Protein AF-A0A3M2H3T4-F1 (afdb_monomer_lite)

Structure (mmCIF, N/CA/C/O backbone):
data_AF-A0A3M2H3T4-F1
#
_entry.id   AF-A0A3M2H3T4-F1
#
loop_
_atom_site.group_PDB
_atom_site.id
_atom_site.type_symbol
_atom_site.label_atom_id
_atom_site.label_alt_id
_atom_site.label_comp_id
_atom_site.label_asym_id
_atom_site.label_entity_id
_atom_site.label_seq_id
_atom_site.pdbx_PDB_ins_code
_atom_site.Cartn_x
_atom_site.Cartn_y
_atom_site.Cartn_z
_atom_site.occupancy
_atom_site.B_iso_or_equiv
_atom_site.auth_seq_id
_atom_site.auth_comp_id
_atom_site.auth_asym_id
_atom_site.auth_atom_id
_atom_site.pdbx_PDB_model_num
ATOM 1 N N . MET A 1 1 ? -11.173 -10.506 93.765 1.00 52.09 1 MET A N 1
ATOM 2 C CA . MET A 1 1 ? -12.494 -10.001 93.323 1.00 52.09 1 MET A CA 1
ATOM 3 C C . MET A 1 1 ? -13.316 -11.177 92.808 1.00 52.09 1 MET A C 1
ATOM 5 O O . MET A 1 1 ? -12.942 -11.766 91.803 1.00 52.09 1 MET A O 1
ATOM 9 N N . ALA A 1 2 ? -14.358 -11.595 93.534 1.00 59.44 2 ALA A N 1
ATOM 10 C CA . ALA A 1 2 ? -15.180 -12.752 93.172 1.00 59.44 2 ALA A CA 1
ATOM 11 C C . ALA A 1 2 ? -16.147 -12.378 92.039 1.00 59.44 2 ALA A C 1
ATOM 13 O O . ALA A 1 2 ? -17.034 -11.546 92.216 1.00 59.44 2 ALA A O 1
ATOM 14 N N . MET A 1 3 ? -15.945 -12.967 90.863 1.00 66.00 3 MET A N 1
ATOM 15 C CA . MET A 1 3 ? -16.767 -12.700 89.686 1.00 66.00 3 MET A CA 1
ATOM 16 C C . MET A 1 3 ? -18.183 -13.243 89.907 1.00 66.00 3 MET A C 1
ATOM 18 O O . MET A 1 3 ? -18.375 -14.415 90.242 1.00 66.00 3 MET A O 1
ATOM 22 N N . ASN A 1 4 ? -19.172 -12.363 89.767 1.00 79.25 4 ASN A N 1
ATOM 23 C CA . ASN A 1 4 ? -20.562 -12.618 90.121 1.00 79.25 4 ASN A CA 1
ATOM 24 C C . ASN A 1 4 ? -21.140 -13.735 89.228 1.00 79.25 4 ASN A C 1
ATOM 26 O O . ASN A 1 4 ? -20.965 -13.719 88.008 1.00 79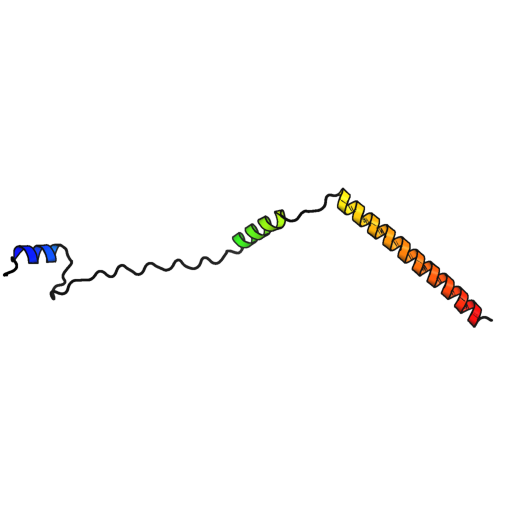.25 4 ASN A O 1
ATOM 30 N N . ARG A 1 5 ? -21.839 -14.719 89.815 1.00 71.81 5 ARG A N 1
ATOM 31 C CA . ARG A 1 5 ? -22.351 -15.917 89.104 1.00 71.81 5 ARG A CA 1
ATOM 32 C C . ARG A 1 5 ? -23.261 -15.563 87.917 1.00 71.81 5 ARG A C 1
ATOM 34 O O . ARG A 1 5 ? -23.364 -16.333 86.966 1.00 71.81 5 ARG A O 1
ATOM 41 N N . GLN A 1 6 ? -23.873 -14.381 87.960 1.00 65.19 6 GLN A N 1
ATOM 42 C CA . GLN A 1 6 ? -24.692 -13.806 86.891 1.00 65.19 6 GLN A CA 1
ATOM 43 C C . GLN A 1 6 ? -23.861 -13.434 85.646 1.00 65.19 6 GLN A C 1
ATOM 45 O O . GLN A 1 6 ? -24.268 -13.742 84.530 1.00 65.19 6 GLN A O 1
ATOM 50 N N . GLN A 1 7 ? -22.663 -12.860 85.819 1.00 66.31 7 GLN A N 1
ATOM 51 C CA . GLN A 1 7 ? -21.790 -12.467 84.702 1.00 66.31 7 GLN A CA 1
ATOM 52 C C . GLN A 1 7 ? -21.270 -13.684 83.934 1.00 66.31 7 GLN A C 1
ATOM 54 O O . GLN A 1 7 ? -21.276 -13.675 82.707 1.00 66.31 7 GLN A O 1
ATOM 59 N N . LYS A 1 8 ? -20.907 -14.769 84.637 1.00 63.62 8 LYS A N 1
ATOM 60 C CA . LYS A 1 8 ? -20.493 -16.028 83.991 1.00 63.62 8 LYS A CA 1
ATOM 61 C C . LYS A 1 8 ? -21.600 -16.624 83.120 1.00 63.62 8 LYS A C 1
ATOM 63 O O . LYS A 1 8 ? -21.324 -17.065 82.013 1.00 63.62 8 LYS A O 1
ATOM 68 N N . ARG A 1 9 ? -22.853 -16.593 83.587 1.00 67.19 9 ARG A N 1
ATOM 69 C CA . ARG A 1 9 ? -23.999 -17.082 82.804 1.00 67.19 9 ARG A CA 1
ATOM 70 C C . ARG A 1 9 ? -24.305 -16.195 81.601 1.00 67.19 9 ARG A C 1
ATOM 72 O O . ARG A 1 9 ? -24.704 -16.721 80.574 1.00 67.19 9 ARG A O 1
ATOM 79 N N . LEU A 1 10 ? -24.108 -14.881 81.705 1.00 67.62 10 LEU A N 1
ATOM 80 C CA . LEU A 1 10 ? -24.297 -13.961 80.579 1.00 67.62 10 LEU A CA 1
ATOM 81 C C . LEU A 1 10 ? -23.227 -14.147 79.500 1.00 67.62 10 LEU A C 1
ATOM 83 O O . LEU A 1 10 ? -23.578 -14.234 78.331 1.00 67.62 10 LEU A O 1
ATOM 87 N N . LEU A 1 11 ? -21.963 -14.307 79.895 1.00 64.44 11 LEU A N 1
ATOM 88 C CA . LEU A 1 11 ? -20.857 -14.625 78.983 1.00 64.44 11 LEU A CA 1
ATOM 89 C C . LEU A 1 11 ? -21.063 -15.987 78.293 1.00 64.44 11 LEU A C 1
ATOM 91 O O . LEU A 1 11 ? -20.791 -16.138 77.106 1.00 64.44 11 LEU A O 1
ATOM 95 N N . GLN A 1 12 ? -21.622 -16.964 79.015 1.00 68.12 12 GLN A N 1
ATOM 96 C CA . GLN A 1 12 ? -21.955 -18.282 78.468 1.00 68.12 12 GLN A CA 1
ATOM 97 C C . GLN A 1 12 ? -23.184 -18.231 77.544 1.00 68.12 12 GLN A C 1
ATOM 99 O O . GLN A 1 12 ? -23.194 -18.859 76.491 1.00 68.12 12 GLN A O 1
ATOM 104 N N . LYS A 1 13 ? -24.196 -17.419 77.882 1.00 65.06 13 LYS A N 1
ATOM 105 C CA . LYS A 1 13 ? -25.384 -17.174 77.045 1.00 65.06 13 LYS A CA 1
ATOM 106 C C . LYS A 1 13 ? -25.056 -16.356 75.788 1.00 65.06 13 LYS A C 1
ATOM 108 O O . LYS A 1 13 ? -25.766 -16.474 74.796 1.00 65.06 13 LYS A O 1
ATOM 113 N N . GLN A 1 14 ? -23.982 -15.564 75.818 1.00 62.47 14 GLN A N 1
ATOM 114 C CA . GLN A 1 14 ? -23.415 -14.873 74.652 1.00 62.47 14 GLN A CA 1
ATOM 115 C C . GLN A 1 14 ? -22.582 -15.802 73.747 1.00 62.47 14 GLN A C 1
ATOM 117 O O . GLN A 1 14 ? -22.191 -15.393 72.657 1.00 62.47 14 GLN A O 1
ATOM 122 N N . GLY A 1 15 ? -22.377 -17.070 74.135 1.00 58.72 15 GLY A N 1
ATOM 123 C CA . GLY A 1 15 ? -21.773 -18.093 73.274 1.00 58.72 15 GLY A CA 1
ATOM 124 C C . GLY A 1 15 ? -20.296 -17.852 72.951 1.00 58.72 15 GLY A C 1
ATOM 125 O O . GLY A 1 15 ? -19.821 -18.309 71.912 1.00 58.72 15 GLY A O 1
ATOM 126 N N . GLU A 1 16 ? -19.580 -17.109 73.801 1.00 61.41 16 GLU A N 1
ATOM 127 C CA . GLU A 1 16 ? -18.162 -16.762 73.603 1.00 61.41 16 GLU A CA 1
ATOM 128 C C . GLU A 1 16 ? -17.186 -17.642 74.404 1.00 61.41 16 GLU A C 1
ATOM 130 O O . GLU A 1 16 ? -15.974 -17.574 74.195 1.00 61.41 16 GLU A O 1
ATOM 135 N N . ILE A 1 17 ? -17.694 -18.501 75.288 1.00 58.84 17 ILE A N 1
ATOM 136 C CA . ILE A 1 17 ? -16.900 -19.401 76.134 1.00 58.84 17 ILE A CA 1
ATOM 137 C C . ILE A 1 17 ? -17.467 -20.817 76.066 1.00 58.84 17 ILE A C 1
ATOM 139 O O . ILE A 1 17 ? -18.640 -21.035 76.374 1.00 58.84 17 ILE A O 1
ATOM 143 N N . ASP A 1 18 ? -16.613 -21.753 75.654 1.00 65.19 18 ASP A N 1
ATOM 144 C CA . ASP A 1 18 ? -16.927 -23.180 75.579 1.00 65.19 18 ASP A CA 1
ATOM 145 C C . ASP A 1 18 ? -16.999 -23.810 76.985 1.00 65.19 18 ASP A C 1
ATOM 147 O O . ASP A 1 18 ? -16.582 -23.188 77.970 1.00 65.19 18 ASP A O 1
ATOM 151 N N . ALA A 1 19 ? -17.520 -25.037 77.102 1.00 64.88 19 ALA A N 1
ATOM 152 C CA . ALA A 1 19 ? -17.741 -25.723 78.389 1.00 64.88 19 ALA A CA 1
ATOM 153 C C . ALA A 1 19 ? -16.478 -25.846 79.279 1.00 64.88 19 ALA A C 1
ATOM 155 O O . ALA A 1 19 ? -16.600 -25.923 80.502 1.00 64.88 19 ALA A O 1
ATOM 156 N N . ASP A 1 20 ? -15.289 -25.754 78.676 1.00 68.00 20 ASP A N 1
ATOM 157 C CA . ASP A 1 20 ? -13.977 -25.843 79.329 1.00 68.00 20 ASP A CA 1
ATOM 158 C C . ASP A 1 20 ? -13.365 -24.476 79.721 1.00 68.00 20 ASP A C 1
ATOM 160 O O . ASP A 1 20 ? -12.242 -24.399 80.220 1.00 68.00 20 ASP A O 1
ATOM 164 N N . GLY A 1 21 ? -14.092 -23.364 79.538 1.00 60.12 21 GLY A N 1
ATOM 165 C CA . GLY A 1 21 ? -13.690 -22.034 80.023 1.00 60.12 21 GLY A CA 1
ATOM 166 C C . GLY A 1 21 ? -12.681 -21.277 79.152 1.00 60.12 21 GLY A C 1
ATOM 167 O O . GLY A 1 21 ? -12.205 -20.214 79.557 1.00 60.12 21 GLY A O 1
ATOM 168 N N . THR A 1 22 ? -12.370 -21.769 77.952 1.00 68.38 22 THR A N 1
ATOM 169 C CA . THR A 1 22 ? -11.513 -21.071 76.983 1.00 68.38 22 THR A CA 1
ATOM 170 C C . THR A 1 22 ? -12.329 -20.158 76.058 1.00 68.38 22 THR A C 1
ATOM 172 O O . THR A 1 22 ? -13.376 -20.584 75.562 1.00 68.38 22 THR A O 1
ATOM 175 N N . PRO A 1 23 ? -11.874 -18.917 75.786 1.00 59.94 23 PRO A N 1
ATOM 176 C CA . PRO A 1 23 ? -12.567 -18.015 74.871 1.00 59.94 23 PRO A CA 1
ATOM 177 C C . PRO A 1 23 ? -12.483 -18.545 73.434 1.00 59.94 23 PRO A C 1
ATOM 179 O O . PRO A 1 23 ? -11.388 -18.740 72.895 1.00 59.94 23 PRO A O 1
ATOM 182 N N . ILE A 1 24 ? -13.635 -18.749 72.792 1.00 63.72 24 ILE A N 1
ATOM 183 C CA . ILE A 1 24 ? -13.706 -19.168 71.389 1.00 63.72 24 ILE A CA 1
ATOM 184 C C . ILE A 1 24 ? -13.358 -17.952 70.530 1.00 63.72 24 ILE A C 1
ATOM 186 O O . ILE A 1 24 ? -14.214 -17.150 70.154 1.00 63.72 24 ILE A O 1
ATOM 190 N N . ARG A 1 25 ? -12.072 -17.792 70.203 1.00 69.38 25 ARG A N 1
ATOM 191 C CA . ARG A 1 25 ? -11.629 -16.794 69.227 1.00 69.38 25 ARG A CA 1
ATOM 192 C C . ARG A 1 25 ? -12.163 -17.206 67.860 1.00 69.38 25 ARG A C 1
ATOM 194 O O . ARG A 1 25 ? -11.528 -17.996 67.164 1.00 69.38 25 ARG A O 1
ATOM 201 N N . ARG A 1 26 ? -13.326 -16.671 67.470 1.00 65.81 26 ARG A N 1
ATOM 202 C CA . ARG A 1 26 ? -13.846 -16.776 66.100 1.00 65.81 26 ARG A CA 1
ATOM 203 C C . ARG A 1 26 ? -12.781 -16.212 65.165 1.00 65.81 26 ARG A C 1
ATOM 205 O O . ARG A 1 26 ? -12.623 -14.999 65.047 1.00 65.81 26 ARG A O 1
ATOM 212 N N . ARG A 1 27 ? -11.994 -17.094 64.550 1.00 64.75 27 ARG A N 1
ATOM 213 C CA . ARG A 1 27 ? -11.115 -16.731 63.441 1.00 64.75 27 ARG A CA 1
ATOM 214 C C . ARG A 1 27 ? -12.056 -16.203 62.359 1.00 64.75 27 ARG A C 1
ATOM 216 O O . ARG A 1 27 ? -12.913 -16.977 61.931 1.00 64.75 27 ARG A O 1
ATOM 223 N N . PRO A 1 28 ? -11.980 -14.923 61.952 1.00 61.91 28 PRO A N 1
ATOM 224 C CA . PRO A 1 28 ? -12.705 -14.505 60.765 1.00 61.91 28 PRO A CA 1
ATOM 225 C C . PRO A 1 28 ? -12.250 -15.437 59.644 1.00 61.91 28 PRO A C 1
ATOM 227 O O . PRO A 1 28 ? -11.047 -15.650 59.461 1.00 61.91 28 PRO A O 1
ATOM 230 N N . ALA A 1 29 ? -13.217 -16.090 59.001 1.00 66.38 29 ALA A N 1
ATOM 231 C CA . ALA A 1 29 ? -12.958 -16.989 57.894 1.00 66.38 29 ALA A CA 1
ATOM 232 C C . ALA A 1 29 ? -12.051 -16.261 56.898 1.00 66.38 29 ALA A C 1
ATOM 234 O O . ALA A 1 29 ? -12.304 -15.106 56.556 1.00 66.38 29 ALA A O 1
ATOM 235 N N . SER A 1 30 ? -10.959 -16.911 56.497 1.00 64.12 30 SER A N 1
ATOM 236 C CA . SER A 1 30 ? -10.057 -16.393 55.475 1.00 64.12 30 SER A CA 1
ATOM 237 C C . SER A 1 30 ? -10.883 -15.994 54.259 1.00 64.12 30 SER A C 1
ATOM 239 O O . SER A 1 30 ? -11.515 -16.857 53.647 1.00 64.12 30 SER A O 1
ATOM 241 N N . THR A 1 31 ? -10.902 -14.703 53.932 1.00 68.06 31 THR A N 1
ATOM 242 C CA . THR A 1 31 ? -11.549 -14.190 52.728 1.00 68.06 31 THR A CA 1
ATOM 243 C C . THR A 1 31 ? -11.012 -14.990 51.539 1.00 68.06 31 THR A C 1
ATOM 245 O O . THR A 1 31 ? -9.786 -15.047 51.375 1.00 68.06 31 THR A O 1
ATOM 248 N N . PRO A 1 32 ? -11.863 -15.656 50.738 1.00 66.25 32 PRO A N 1
ATOM 249 C CA . PRO A 1 32 ? -11.400 -16.349 49.545 1.00 66.25 32 PRO A CA 1
ATOM 250 C C . PRO A 1 32 ? -10.656 -15.333 48.678 1.00 66.25 32 PRO A C 1
ATOM 252 O O . PRO A 1 32 ? -11.212 -14.284 48.350 1.00 66.25 32 PRO A O 1
ATOM 255 N N . ARG A 1 33 ? -9.383 -15.596 48.350 1.00 68.12 33 ARG A N 1
ATOM 256 C CA . ARG A 1 33 ? -8.671 -14.781 47.357 1.00 68.12 33 ARG A CA 1
ATOM 257 C C . ARG A 1 33 ? -9.509 -14.842 46.076 1.00 68.12 33 ARG A C 1
ATOM 259 O O . ARG A 1 33 ? -9.819 -15.963 45.665 1.00 68.12 33 ARG A O 1
ATOM 266 N N . PRO A 1 34 ? -9.914 -13.704 45.484 1.00 67.94 34 PRO A N 1
ATOM 267 C CA . PRO A 1 34 ? -10.702 -13.735 44.263 1.00 67.94 34 PRO A CA 1
ATOM 268 C C . PRO A 1 34 ? -9.925 -14.552 43.233 1.00 67.94 34 PRO A C 1
ATOM 270 O O . PRO A 1 34 ? -8.725 -14.338 43.036 1.00 67.94 34 PRO A O 1
ATOM 273 N N . ALA A 1 35 ? -10.589 -15.563 42.672 1.00 67.00 35 ALA A N 1
ATOM 274 C CA . ALA A 1 35 ? -10.023 -16.387 41.622 1.00 67.00 35 ALA A CA 1
ATOM 275 C C . ALA A 1 35 ? -9.542 -15.447 40.516 1.00 67.00 35 ALA A C 1
ATOM 277 O O . ALA A 1 35 ? -10.300 -14.594 40.063 1.00 67.00 35 ALA A O 1
ATOM 278 N N . GLN A 1 36 ? -8.267 -15.557 40.152 1.00 66.69 36 GLN A N 1
ATOM 279 C CA . GLN A 1 36 ? -7.660 -14.736 39.117 1.00 66.69 36 GLN A CA 1
ATOM 280 C C . GLN A 1 36 ? -8.461 -14.924 37.827 1.00 66.69 36 GLN A C 1
ATOM 282 O O . GLN A 1 36 ? -8.421 -15.994 37.216 1.00 66.69 36 GLN A O 1
ATOM 287 N N . GLU A 1 37 ? -9.243 -13.905 37.482 1.00 67.69 37 GLU A N 1
ATOM 288 C CA . GLU A 1 37 ? -10.134 -13.892 36.332 1.00 67.69 37 GLU A CA 1
ATOM 289 C C . GLU A 1 37 ? -9.249 -13.947 35.086 1.00 67.69 37 GLU A C 1
ATOM 291 O O . GLU A 1 37 ? -8.568 -12.988 34.725 1.00 67.69 37 GLU A O 1
ATOM 296 N N . ARG A 1 38 ? -9.121 -15.139 34.498 1.00 76.00 38 ARG A N 1
ATOM 297 C CA . ARG A 1 38 ? -8.391 -15.303 33.244 1.00 76.00 38 ARG A CA 1
ATOM 298 C C . ARG A 1 38 ? -9.228 -14.634 32.164 1.00 76.00 38 ARG A C 1
ATOM 300 O O . ARG A 1 38 ? -10.389 -15.008 32.008 1.00 76.00 38 ARG A O 1
ATOM 307 N N . THR A 1 39 ? -8.638 -13.695 31.426 1.00 74.44 39 THR A N 1
ATOM 308 C CA . THR A 1 39 ? -9.285 -13.043 30.283 1.00 74.44 39 THR A CA 1
ATOM 309 C C . THR A 1 39 ? -9.909 -14.101 29.386 1.00 74.44 39 THR A C 1
ATOM 311 O O . THR A 1 39 ? -9.237 -15.018 28.902 1.00 74.44 39 THR A O 1
ATOM 314 N N . SER A 1 40 ? -11.223 -14.005 29.209 1.00 85.94 40 SER A N 1
ATOM 315 C CA . SER A 1 40 ? -11.948 -14.942 28.361 1.00 85.94 40 SER A CA 1
ATOM 316 C C . SER A 1 40 ? -11.597 -14.692 26.884 1.00 85.94 40 SER A C 1
ATOM 318 O O . SER A 1 40 ? -11.332 -13.551 26.500 1.00 85.94 40 SER A O 1
ATOM 320 N N . PRO A 1 41 ? -11.645 -15.706 26.001 1.00 88.50 41 PRO A N 1
ATOM 321 C CA . PRO A 1 41 ? -11.416 -15.502 24.566 1.00 88.50 41 PRO A CA 1
ATOM 322 C C . PRO A 1 41 ? -12.345 -14.449 23.935 1.00 88.50 41 PRO A C 1
ATOM 324 O O . PRO A 1 41 ? -11.968 -13.759 22.991 1.00 88.50 41 PRO A O 1
ATOM 327 N N . VAL A 1 42 ? -13.557 -14.297 24.477 1.00 90.44 42 VAL A N 1
ATOM 328 C CA . VAL A 1 42 ? -14.534 -13.284 24.049 1.00 90.44 42 VAL A CA 1
ATOM 329 C C . VAL A 1 42 ? -14.060 -11.873 24.404 1.00 90.44 42 VAL A C 1
ATOM 331 O O . VAL A 1 42 ? -14.190 -10.950 23.599 1.00 90.44 42 VAL A O 1
ATOM 334 N N . GLU A 1 43 ? -13.484 -11.705 25.592 1.00 89.06 43 GLU A N 1
ATOM 335 C CA . GLU A 1 43 ? -12.924 -10.436 26.050 1.00 89.06 43 GLU A CA 1
ATOM 336 C C . GLU A 1 43 ? -11.686 -10.044 25.238 1.00 89.06 43 GLU A C 1
ATOM 338 O O . GLU A 1 43 ? -11.614 -8.916 24.753 1.00 89.06 43 GLU A O 1
ATOM 343 N N . PHE A 1 44 ? -10.806 -11.006 24.949 1.00 89.62 44 PHE A N 1
ATOM 344 C CA . PHE A 1 44 ? -9.658 -10.808 24.064 1.00 89.62 44 PHE A CA 1
ATOM 345 C C . PHE A 1 44 ? -10.071 -10.326 22.662 1.00 89.62 44 PHE A C 1
ATOM 347 O O . PHE A 1 44 ? -9.523 -9.357 22.143 1.00 89.62 44 PHE A O 1
ATOM 354 N N . LEU A 1 45 ? -11.085 -10.941 22.041 1.00 93.56 45 LEU A N 1
ATOM 355 C CA . LEU A 1 45 ? -11.583 -10.495 20.731 1.00 93.56 45 LEU A CA 1
ATOM 356 C C . LEU A 1 45 ? -12.175 -9.081 20.778 1.00 93.56 45 LEU A C 1
ATOM 358 O O . LEU A 1 45 ? -12.060 -8.319 19.812 1.00 93.56 45 LEU A O 1
ATOM 362 N N . ARG A 1 46 ? -12.804 -8.713 21.900 1.00 92.50 46 ARG A N 1
ATOM 363 C CA . ARG A 1 46 ? -13.331 -7.363 22.114 1.00 92.50 46 ARG A CA 1
ATOM 364 C C . ARG A 1 46 ? -12.201 -6.338 22.208 1.00 92.50 46 ARG A C 1
ATOM 366 O O . ARG A 1 46 ? -12.309 -5.278 21.590 1.00 92.50 46 ARG A O 1
ATOM 373 N N . GLU A 1 47 ? -11.128 -6.666 22.920 1.00 92.12 47 GLU A N 1
ATOM 374 C CA . GLU A 1 47 ? -9.914 -5.849 23.012 1.00 92.12 47 GLU A CA 1
ATOM 375 C C . GLU A 1 47 ? -9.222 -5.704 21.650 1.00 92.12 47 GLU A C 1
ATOM 377 O O . GLU A 1 47 ? -8.950 -4.585 21.221 1.00 92.12 47 GLU A O 1
ATOM 382 N N . VAL A 1 48 ? -9.047 -6.800 20.901 1.00 93.31 48 VAL A N 1
ATOM 383 C CA . VAL A 1 48 ? -8.474 -6.773 19.542 1.00 93.31 48 VAL A CA 1
ATOM 384 C C . VAL A 1 48 ? -9.291 -5.875 18.616 1.00 93.31 48 VAL A C 1
ATOM 386 O O . VAL A 1 48 ? -8.731 -5.047 17.901 1.00 93.31 48 VAL A O 1
ATOM 389 N N . ARG A 1 49 ? -10.626 -5.972 18.641 1.00 93.25 49 ARG A N 1
ATOM 390 C CA . ARG A 1 49 ? -11.488 -5.084 17.846 1.00 93.25 49 ARG A CA 1
ATOM 391 C C . ARG A 1 49 ? -11.335 -3.618 18.259 1.00 93.25 49 ARG A C 1
ATOM 393 O O . ARG A 1 49 ? -11.408 -2.745 17.396 1.00 93.25 49 ARG A O 1
ATOM 400 N N . ALA A 1 50 ? -11.162 -3.337 19.550 1.00 92.75 50 ALA A N 1
ATOM 401 C CA . ALA A 1 50 ? -10.927 -1.980 20.036 1.00 92.75 50 ALA A CA 1
ATOM 402 C C . ALA A 1 50 ? -9.578 -1.429 19.543 1.00 92.75 50 ALA A C 1
ATOM 404 O O . ALA A 1 50 ? -9.517 -0.271 19.133 1.00 92.75 50 ALA A O 1
ATOM 405 N N . GLU A 1 51 ? -8.538 -2.262 19.493 1.00 93.50 51 GLU A N 1
ATOM 406 C CA . GLU A 1 51 ? -7.217 -1.876 18.992 1.00 93.50 51 GLU A CA 1
ATOM 407 C C . GLU A 1 51 ? -7.200 -1.707 17.466 1.00 93.50 51 GLU A C 1
ATOM 409 O O . GLU A 1 51 ? -6.700 -0.709 16.955 1.00 93.50 51 GLU A O 1
ATOM 414 N N . LEU A 1 52 ? -7.848 -2.610 16.722 1.00 92.19 52 LEU A N 1
ATOM 415 C CA . LEU A 1 52 ? -7.970 -2.524 15.261 1.00 92.19 52 LEU A CA 1
ATOM 416 C C . LEU A 1 52 ? -8.705 -1.261 14.791 1.00 92.19 52 LEU A C 1
ATOM 418 O O . LEU A 1 52 ? -8.480 -0.802 13.674 1.00 92.19 52 LEU A O 1
ATOM 422 N N . ARG A 1 53 ? -9.562 -0.668 15.633 1.00 89.62 53 ARG A N 1
ATOM 423 C CA . ARG A 1 53 ? -10.205 0.625 15.341 1.00 89.62 53 ARG A CA 1
ATOM 424 C C . ARG A 1 53 ? -9.243 1.810 15.405 1.00 89.62 53 ARG A C 1
ATOM 426 O O . ARG A 1 53 ? -9.580 2.856 14.861 1.00 89.62 53 ARG A O 1
ATOM 433 N N . LYS A 1 54 ? -8.088 1.671 16.063 1.00 92.44 54 LYS A N 1
ATOM 434 C CA . LYS A 1 54 ? -7.033 2.697 16.085 1.00 92.44 54 LYS A CA 1
ATOM 435 C C . LYS A 1 54 ? -6.173 2.667 14.822 1.00 92.44 54 LYS A C 1
ATOM 437 O O . LYS A 1 54 ? -5.436 3.614 14.571 1.00 92.44 54 LYS A O 1
ATOM 442 N N . VAL A 1 55 ? -6.259 1.596 14.031 1.00 92.19 55 VAL A N 1
ATOM 443 C CA . VAL A 1 55 ? -5.550 1.495 12.757 1.00 92.19 55 VAL A CA 1
ATOM 444 C C . VAL A 1 55 ? -6.169 2.488 11.779 1.00 92.19 55 VAL A C 1
ATOM 446 O O . VAL A 1 55 ? -7.359 2.422 11.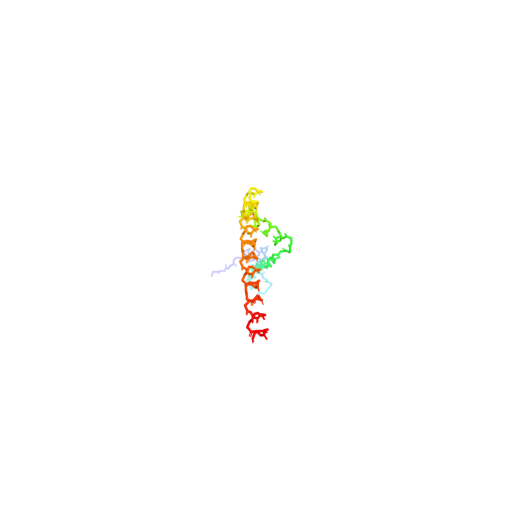468 1.00 92.19 55 VAL A O 1
ATOM 449 N N . ALA A 1 56 ? -5.349 3.414 11.293 1.00 87.25 56 ALA A N 1
ATOM 450 C CA . ALA A 1 56 ? -5.729 4.325 10.229 1.00 87.25 56 ALA A CA 1
ATOM 451 C C . ALA A 1 56 ? -5.765 3.550 8.906 1.00 87.25 56 ALA A C 1
ATOM 453 O O . ALA A 1 56 ? -4.739 3.332 8.266 1.00 87.25 56 ALA A O 1
ATOM 454 N N . TRP A 1 57 ? -6.951 3.086 8.521 1.00 90.12 57 TRP A N 1
ATOM 455 C CA . TRP A 1 57 ? -7.150 2.467 7.217 1.00 90.12 57 TRP A CA 1
ATOM 456 C C . TRP A 1 57 ? -7.080 3.544 6.131 1.00 90.12 57 TRP A C 1
ATOM 458 O O . TRP A 1 57 ? -7.761 4.567 6.256 1.00 90.12 57 TRP A O 1
ATOM 468 N N . PRO A 1 58 ? -6.269 3.333 5.081 1.00 89.12 58 PRO A N 1
ATOM 469 C CA . PRO A 1 58 ? -6.079 4.326 4.039 1.00 89.12 58 PRO A CA 1
ATOM 470 C C . PRO A 1 58 ? -7.395 4.598 3.313 1.00 89.12 58 PRO A C 1
ATOM 472 O O . PRO A 1 58 ? -8.253 3.722 3.155 1.00 89.12 58 PRO A O 1
ATOM 475 N N . THR A 1 59 ? -7.555 5.831 2.842 1.00 93.75 59 THR A N 1
ATOM 476 C CA . THR A 1 59 ? -8.698 6.171 1.989 1.00 93.75 59 THR A CA 1
ATOM 477 C C . THR A 1 59 ? -8.559 5.487 0.626 1.00 93.75 59 THR A C 1
ATOM 479 O O . THR A 1 59 ? -7.453 5.184 0.178 1.00 93.75 59 THR A O 1
ATOM 482 N N . ARG A 1 60 ? -9.676 5.273 -0.086 1.00 92.69 60 ARG A N 1
ATOM 483 C CA . ARG A 1 60 ? -9.641 4.665 -1.433 1.00 92.69 60 ARG A CA 1
ATOM 484 C C . ARG A 1 60 ? -8.700 5.417 -2.379 1.00 92.69 60 ARG A C 1
ATOM 486 O O . ARG A 1 60 ? -7.972 4.787 -3.138 1.00 92.69 60 ARG A O 1
ATOM 493 N N . SER A 1 61 ? -8.690 6.745 -2.296 1.00 93.50 61 SER A N 1
ATOM 494 C CA . SER A 1 61 ? -7.816 7.602 -3.099 1.00 93.50 61 SER A CA 1
ATOM 495 C C . SER A 1 61 ? -6.339 7.371 -2.787 1.00 93.50 61 SER A C 1
ATOM 497 O O . SER A 1 61 ? -5.525 7.275 -3.696 1.00 93.50 61 SER A O 1
ATOM 499 N N . GLU A 1 62 ? -5.992 7.224 -1.511 1.00 93.81 62 GLU A N 1
ATOM 500 C CA . GLU A 1 62 ? -4.622 6.963 -1.076 1.00 93.81 62 GLU A CA 1
ATOM 501 C C . GLU A 1 62 ? -4.127 5.587 -1.550 1.00 93.81 62 GLU A C 1
ATOM 503 O O . GLU A 1 62 ? -3.043 5.480 -2.122 1.00 93.81 62 GLU A O 1
ATOM 508 N N . THR A 1 63 ? -4.961 4.548 -1.427 1.00 94.69 63 THR A N 1
ATOM 509 C CA . THR A 1 63 ? -4.644 3.209 -1.954 1.00 94.69 63 THR A CA 1
ATOM 510 C C . THR A 1 63 ? -4.410 3.225 -3.466 1.00 94.69 63 THR A C 1
ATOM 512 O O . THR A 1 63 ? -3.474 2.588 -3.954 1.00 94.69 63 THR A O 1
ATOM 515 N N . ILE A 1 64 ? -5.238 3.960 -4.216 1.00 97.06 64 ILE A N 1
ATOM 516 C CA . ILE A 1 64 ? -5.096 4.097 -5.670 1.00 97.06 64 ILE A CA 1
ATOM 517 C C . ILE A 1 64 ? -3.806 4.846 -6.012 1.00 97.06 64 ILE A C 1
ATOM 519 O O . ILE A 1 64 ? -3.049 4.375 -6.856 1.00 97.06 64 ILE A O 1
ATOM 523 N N . ASN A 1 65 ? -3.513 5.954 -5.329 1.00 96.00 65 ASN A N 1
ATOM 524 C CA . ASN A 1 65 ? -2.296 6.731 -5.562 1.00 96.00 65 ASN A CA 1
ATOM 525 C C . ASN A 1 65 ? -1.036 5.882 -5.355 1.00 96.00 65 ASN A C 1
ATOM 527 O O . ASN A 1 65 ? -0.173 5.849 -6.231 1.00 96.00 65 ASN A O 1
ATOM 531 N N . TYR A 1 66 ? -0.951 5.141 -4.247 1.00 95.81 66 TYR A N 1
ATOM 532 C CA . TYR A 1 66 ? 0.184 4.249 -3.999 1.00 95.81 66 TYR A CA 1
ATOM 533 C C . TYR A 1 66 ? 0.281 3.140 -5.048 1.00 95.81 66 TYR A C 1
ATOM 535 O O . TYR A 1 66 ? 1.370 2.853 -5.541 1.00 95.81 66 TYR A O 1
ATOM 543 N N . SER A 1 67 ? -0.853 2.570 -5.456 1.00 96.56 67 SER A N 1
ATOM 544 C CA . SER A 1 67 ? -0.887 1.539 -6.498 1.00 96.56 67 SER A CA 1
ATOM 545 C C . SER A 1 67 ? -0.407 2.072 -7.854 1.00 96.56 67 SER A C 1
ATOM 547 O O . SER A 1 67 ? 0.340 1.382 -8.542 1.00 96.56 67 SER A O 1
ATOM 549 N N . ILE A 1 68 ? -0.774 3.305 -8.225 1.00 98.06 68 ILE A N 1
ATOM 550 C CA . ILE A 1 68 ? -0.310 3.959 -9.461 1.00 98.06 68 ILE A CA 1
ATOM 551 C C . ILE A 1 68 ? 1.205 4.168 -9.420 1.00 98.06 68 ILE A C 1
ATOM 553 O O . ILE A 1 68 ? 1.886 3.833 -10.387 1.00 98.06 68 ILE A O 1
ATOM 557 N N . VAL A 1 69 ? 1.745 4.674 -8.308 1.00 97.88 69 VAL A N 1
ATOM 558 C CA . VAL A 1 69 ? 3.196 4.882 -8.154 1.00 97.88 69 VAL A CA 1
ATOM 559 C C . VAL A 1 69 ? 3.956 3.566 -8.327 1.00 97.88 69 VAL A C 1
ATOM 561 O O . VAL A 1 69 ? 4.929 3.508 -9.082 1.00 97.88 69 VAL A O 1
ATOM 564 N N . VAL A 1 70 ? 3.492 2.492 -7.682 1.00 98.00 70 VAL A N 1
ATOM 565 C CA . VAL A 1 70 ? 4.089 1.156 -7.818 1.00 98.00 70 VAL A CA 1
ATOM 566 C C . VAL A 1 70 ? 3.984 0.649 -9.259 1.00 98.00 70 VAL A C 1
ATOM 568 O O . VAL A 1 70 ? 4.979 0.186 -9.811 1.00 98.00 70 VAL A O 1
ATOM 571 N N . LEU A 1 71 ? 2.819 0.784 -9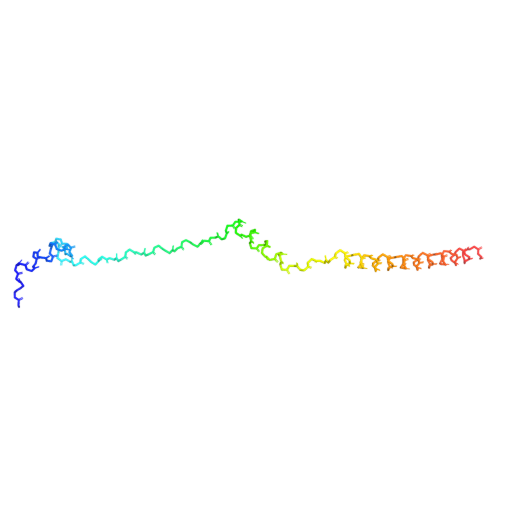.898 1.00 98.56 71 LEU A N 1
ATOM 572 C CA . LEU A 1 71 ? 2.598 0.331 -11.273 1.00 98.56 71 LEU A CA 1
ATOM 573 C C . LEU A 1 71 ? 3.535 1.033 -12.265 1.00 98.56 71 LEU A C 1
ATOM 575 O O . LEU A 1 71 ? 4.179 0.373 -13.078 1.00 98.56 71 LEU A O 1
ATOM 579 N N . VAL A 1 72 ? 3.654 2.359 -12.168 1.00 98.50 72 VAL A N 1
ATOM 580 C CA . VAL A 1 72 ? 4.570 3.150 -13.005 1.00 98.50 72 VAL A CA 1
ATOM 581 C C . VAL A 1 72 ? 6.016 2.722 -12.769 1.00 98.50 72 VAL A C 1
ATOM 583 O O . VAL A 1 72 ? 6.762 2.528 -13.726 1.00 98.50 72 VAL A O 1
ATOM 586 N N . THR A 1 73 ? 6.402 2.518 -11.509 1.00 98.38 73 THR A N 1
ATOM 587 C CA . THR A 1 73 ? 7.762 2.091 -11.154 1.00 98.38 73 THR A CA 1
ATOM 588 C C . THR A 1 73 ? 8.100 0.738 -11.778 1.00 98.38 73 THR A C 1
ATOM 590 O O . THR A 1 73 ? 9.165 0.588 -12.375 1.00 98.38 73 THR A O 1
ATOM 593 N N . ILE A 1 74 ? 7.183 -0.232 -11.703 1.00 98.44 74 ILE A N 1
ATOM 594 C CA . ILE A 1 74 ? 7.361 -1.553 -12.319 1.00 98.44 74 ILE A CA 1
ATOM 595 C C . ILE A 1 74 ? 7.511 -1.419 -13.835 1.00 98.44 74 ILE A C 1
ATOM 597 O O . ILE A 1 74 ? 8.454 -1.971 -14.389 1.00 98.44 74 ILE A O 1
ATOM 601 N N . ILE A 1 75 ? 6.648 -0.644 -14.501 1.00 98.62 75 ILE A N 1
ATOM 602 C CA . ILE A 1 75 ? 6.724 -0.432 -15.956 1.00 98.62 75 ILE A CA 1
ATOM 603 C C . ILE A 1 75 ? 8.088 0.139 -16.361 1.00 98.62 75 ILE A C 1
ATOM 605 O O . ILE A 1 75 ? 8.701 -0.358 -17.304 1.00 98.62 75 ILE A O 1
ATOM 609 N N . VAL A 1 76 ? 8.582 1.152 -15.643 1.00 98.50 76 VAL A N 1
ATOM 610 C CA . VAL A 1 76 ? 9.881 1.777 -15.935 1.00 98.50 76 VAL A CA 1
ATOM 611 C C . VAL A 1 76 ? 11.026 0.782 -15.753 1.00 98.50 76 VAL A C 1
ATOM 613 O O . VAL A 1 76 ? 11.872 0.660 -16.637 1.00 98.50 76 VAL A O 1
ATOM 616 N N . LEU A 1 77 ? 11.050 0.044 -14.640 1.00 98.38 77 LEU A N 1
ATOM 617 C CA . LEU A 1 77 ? 12.092 -0.952 -14.382 1.00 98.38 77 LEU A CA 1
ATOM 618 C C . LEU A 1 77 ? 12.061 -2.084 -15.412 1.00 98.38 77 LEU A C 1
ATOM 620 O O . LEU A 1 77 ? 13.106 -2.457 -15.939 1.00 98.38 77 LEU A O 1
ATOM 624 N N . THR A 1 78 ? 10.876 -2.596 -15.746 1.00 98.31 78 THR A N 1
ATOM 625 C CA . THR A 1 78 ? 10.712 -3.625 -16.777 1.00 98.31 78 THR A CA 1
ATOM 626 C C . THR A 1 78 ? 11.182 -3.124 -18.138 1.00 98.31 78 THR A C 1
ATOM 628 O O . THR A 1 78 ? 11.896 -3.847 -18.825 1.00 98.31 78 THR A O 1
ATOM 631 N N . ALA A 1 79 ? 10.840 -1.891 -18.522 1.00 98.12 79 ALA A N 1
ATOM 632 C CA . ALA A 1 79 ? 11.291 -1.307 -19.782 1.00 98.12 79 ALA A CA 1
ATOM 633 C C . ALA A 1 79 ? 12.817 -1.135 -19.827 1.00 98.12 79 ALA A C 1
ATOM 635 O O . ALA A 1 79 ? 13.430 -1.429 -20.852 1.00 98.12 79 ALA A O 1
ATOM 636 N N . LEU A 1 80 ? 13.438 -0.705 -18.723 1.00 98.06 80 LEU A N 1
ATOM 637 C CA . LEU A 1 80 ? 14.894 -0.584 -18.626 1.00 98.06 80 LEU A CA 1
ATOM 638 C C . LEU A 1 80 ? 15.594 -1.937 -18.755 1.00 98.06 80 LEU A C 1
ATOM 640 O O . LEU A 1 80 ? 16.528 -2.054 -19.544 1.00 98.06 80 LEU A O 1
ATOM 644 N N . ILE A 1 81 ? 15.135 -2.952 -18.017 1.00 97.88 81 ILE A N 1
ATOM 645 C CA . ILE A 1 81 ? 15.709 -4.304 -18.073 1.00 97.88 81 ILE A CA 1
ATOM 646 C C . ILE A 1 81 ? 15.538 -4.886 -19.478 1.00 97.88 81 ILE A C 1
ATOM 648 O O . ILE A 1 81 ? 16.520 -5.287 -20.089 1.00 97.88 81 ILE A O 1
ATOM 652 N N . ALA A 1 82 ? 14.327 -4.834 -20.039 1.00 97.00 82 ALA A N 1
ATOM 653 C CA . ALA A 1 82 ? 14.059 -5.348 -21.380 1.00 97.00 82 ALA A CA 1
ATOM 654 C C . ALA A 1 82 ? 14.881 -4.627 -22.463 1.00 97.00 82 ALA A C 1
ATOM 656 O O . ALA A 1 82 ? 15.378 -5.258 -23.395 1.00 97.00 82 ALA A O 1
ATOM 657 N N . GLY A 1 83 ? 15.045 -3.306 -22.345 1.00 97.19 83 GLY A N 1
ATOM 658 C CA . GLY A 1 83 ? 15.894 -2.530 -23.245 1.00 97.19 83 GLY A CA 1
ATOM 659 C C . GLY A 1 83 ? 17.362 -2.942 -23.145 1.00 97.19 83 GLY A C 1
ATOM 660 O O . GLY A 1 83 ? 18.023 -3.124 -24.167 1.00 97.19 83 GLY A O 1
ATOM 661 N N . LEU A 1 84 ? 17.860 -3.141 -21.925 1.00 97.12 84 LEU A N 1
ATOM 662 C CA . LEU A 1 84 ? 19.227 -3.583 -21.679 1.00 97.12 84 LEU A CA 1
ATOM 663 C C . LEU A 1 84 ? 19.472 -5.006 -22.207 1.00 97.12 84 LEU A C 1
ATOM 665 O O . LEU A 1 84 ? 20.469 -5.236 -22.891 1.00 97.12 84 LEU A O 1
ATOM 669 N N . ASP A 1 85 ? 18.538 -5.928 -21.976 1.00 94.81 85 ASP A N 1
ATOM 670 C CA . ASP A 1 85 ? 18.584 -7.297 -22.498 1.00 94.81 85 ASP A CA 1
ATOM 671 C C . ASP A 1 85 ? 18.606 -7.311 -24.028 1.00 94.81 85 ASP A C 1
ATOM 673 O O . ASP A 1 85 ? 19.353 -8.080 -24.636 1.00 94.81 85 ASP A O 1
ATOM 677 N N . TRP A 1 86 ? 17.825 -6.436 -24.670 1.00 95.31 86 TRP A N 1
ATOM 678 C CA . TRP A 1 86 ? 17.809 -6.311 -26.126 1.00 95.31 86 TRP A CA 1
ATOM 679 C C . TRP A 1 86 ? 19.152 -5.821 -26.674 1.00 95.31 86 TRP A C 1
ATOM 681 O O . TRP A 1 86 ? 19.673 -6.396 -27.634 1.00 95.31 86 TRP A O 1
ATOM 691 N N . VAL A 1 87 ? 19.741 -4.803 -26.038 1.00 95.06 87 VAL A N 1
ATOM 692 C CA . VAL A 1 87 ? 21.062 -4.275 -26.404 1.00 95.06 87 VAL A CA 1
ATOM 693 C C . VAL A 1 87 ? 22.136 -5.344 -26.228 1.00 95.06 87 VAL A C 1
ATOM 695 O O . VAL A 1 87 ? 22.886 -5.609 -27.167 1.00 95.06 87 VAL A O 1
ATOM 698 N N . PHE A 1 88 ? 22.189 -6.008 -25.071 1.00 94.50 88 PHE A N 1
ATOM 699 C CA . PHE A 1 88 ? 23.166 -7.069 -24.838 1.00 94.50 88 PHE A CA 1
ATOM 700 C C . PHE A 1 88 ? 22.984 -8.242 -25.794 1.00 94.50 88 PHE A C 1
ATOM 702 O O . PHE A 1 88 ? 23.970 -8.717 -26.346 1.00 94.50 88 PHE A O 1
ATOM 709 N N . SER A 1 89 ? 21.747 -8.663 -26.064 1.00 91.56 89 SER A N 1
ATOM 710 C CA . SER A 1 89 ? 21.470 -9.737 -27.023 1.00 91.56 89 SER A CA 1
ATOM 711 C C . SER A 1 89 ? 22.017 -9.402 -28.409 1.00 91.56 89 SER A C 1
ATOM 713 O O . SER A 1 89 ? 22.6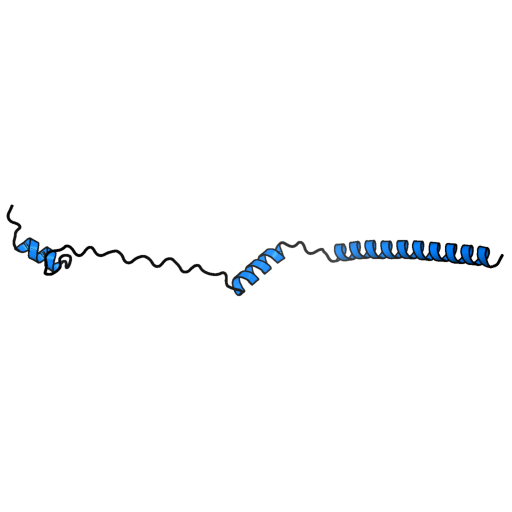52 -10.242 -29.042 1.00 91.56 89 SER A O 1
ATOM 715 N N . LYS A 1 90 ? 21.816 -8.164 -28.879 1.00 91.25 90 LYS A N 1
ATOM 716 C CA . LYS A 1 90 ? 22.349 -7.707 -30.167 1.00 91.25 90 LYS A CA 1
ATOM 717 C C . LYS A 1 90 ? 23.875 -7.663 -30.182 1.00 91.25 90 LYS A C 1
ATOM 719 O O . LYS A 1 90 ? 24.461 -8.188 -31.120 1.00 91.25 90 LYS A O 1
ATOM 724 N N . LEU A 1 91 ? 24.501 -7.088 -29.155 1.00 91.56 91 LEU A N 1
ATOM 725 C CA . LEU A 1 91 ? 25.962 -6.979 -29.062 1.00 91.56 91 LEU A CA 1
ATOM 726 C C . LEU A 1 91 ? 26.645 -8.346 -28.991 1.00 91.56 91 LEU A C 1
ATOM 728 O O . LEU A 1 91 ? 27.659 -8.568 -29.643 1.00 91.56 91 LEU A O 1
ATOM 732 N N . ILE A 1 92 ? 26.075 -9.268 -28.215 1.00 92.31 92 ILE A N 1
ATOM 733 C CA . ILE A 1 92 ? 26.573 -10.638 -28.092 1.00 92.31 92 ILE A CA 1
ATOM 734 C C . ILE A 1 92 ? 26.480 -11.339 -29.448 1.00 92.31 92 ILE A C 1
ATOM 736 O O . ILE A 1 92 ? 27.474 -11.880 -29.919 1.00 92.31 92 ILE A O 1
ATOM 740 N N . LEU A 1 93 ? 25.316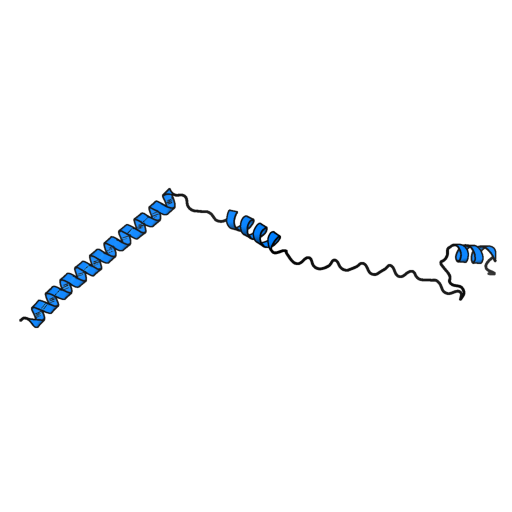 -11.305 -30.105 1.00 88.75 93 LEU A N 1
ATOM 741 C CA . LEU A 1 93 ? 25.145 -11.943 -31.412 1.00 88.75 93 LEU A CA 1
ATOM 742 C C . LEU A 1 93 ? 26.119 -11.396 -32.459 1.00 88.75 93 LEU A C 1
ATOM 744 O O . LEU A 1 93 ? 26.675 -12.184 -33.219 1.00 88.75 93 LEU A O 1
ATOM 748 N N . ASP A 1 94 ? 26.337 -10.083 -32.481 1.00 89.94 94 ASP A N 1
ATOM 749 C CA . ASP A 1 94 ? 27.272 -9.437 -33.407 1.00 89.94 94 ASP A CA 1
ATOM 750 C C . ASP A 1 94 ? 28.720 -9.890 -33.148 1.00 89.94 94 ASP A C 1
ATOM 752 O O . ASP A 1 94 ? 29.412 -10.310 -34.070 1.00 89.94 94 ASP A O 1
ATOM 756 N N . LEU A 1 95 ? 29.138 -9.936 -31.877 1.00 88.94 95 LEU A N 1
ATOM 757 C CA . LEU A 1 95 ? 30.481 -10.366 -31.471 1.00 88.94 95 LEU A CA 1
ATOM 758 C C . LEU A 1 95 ? 30.765 -11.856 -31.726 1.00 88.94 95 LEU A C 1
ATOM 760 O O . LEU A 1 95 ? 31.913 -12.224 -31.939 1.00 88.94 95 LEU A O 1
ATOM 764 N N . PHE A 1 96 ? 29.752 -12.725 -31.670 1.00 86.19 96 PHE A N 1
ATOM 765 C CA . PHE A 1 96 ? 29.917 -14.158 -31.957 1.00 86.19 96 PHE A CA 1
ATOM 766 C C . PHE A 1 96 ? 29.749 -14.511 -33.442 1.00 86.19 96 PHE A C 1
ATOM 768 O O . PHE A 1 96 ? 30.213 -15.569 -33.864 1.00 86.19 96 PHE A O 1
ATOM 775 N N . THR A 1 97 ? 29.051 -13.679 -34.218 1.00 79.88 97 THR A N 1
ATOM 776 C CA . THR A 1 97 ? 28.801 -13.925 -35.651 1.00 79.88 97 THR A CA 1
ATOM 777 C C . THR A 1 97 ? 29.925 -13.384 -36.538 1.00 79.88 97 THR A C 1
ATOM 779 O O . THR A 1 97 ? 30.108 -13.892 -37.645 1.00 79.88 97 THR A O 1
ATOM 782 N N . ASN A 1 98 ? 30.669 -12.379 -36.067 1.00 65.06 98 ASN A N 1
ATOM 783 C CA . ASN A 1 98 ? 31.834 -11.804 -36.741 1.00 65.06 98 ASN A CA 1
ATOM 784 C C . ASN A 1 98 ? 33.151 -12.383 -36.212 1.00 65.06 98 ASN A C 1
ATOM 786 O O . ASN A 1 98 ? 33.955 -12.86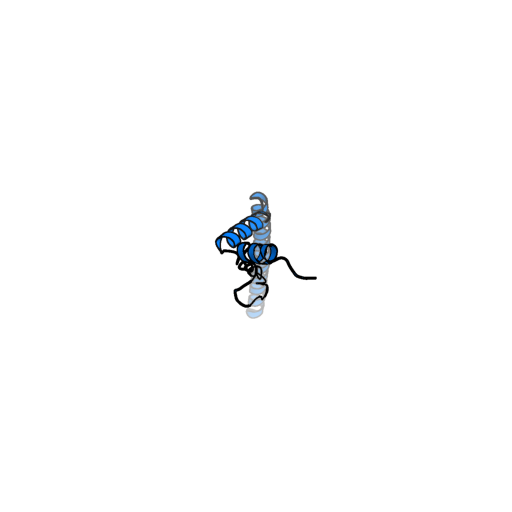3 -37.040 1.00 65.06 98 ASN A O 1
#

Sequence (98 aa):
MAMNRQQKRLLQKQGEIDADGTPIRRRPASTPRPAQERTSPVEFLREVRAELRKVAWPTRSETINYSIVVLVTIIVLTALIAGLDWVFSKLILDLFTN

pLDDT: mean 82.2, std 14.38, range [52.09, 98.62]

Secondary structure (DSSP, 8-state):
----HHHHHHHHHTT-B-TTS-B---PPP-PPPPP--PPPHHHHHHHHHHHHTTS-PPPHHHHHHHHHHHHHHHHHHHHHHHHHHHHHHHHHHHHHH-

Radius of gyration: 44.7 Å; chains: 1; bounding box: 57×33×130 Å

Foldseek 3Di:
DDDDPVVVVVCVVVVQADPVGDGPPPDPPPDPDPDPPDQDPVNVVVVVVVVVVVDDDDDPVRVVVVVVVVVVVVVVVVVVVVVVVVVVVVVVCVVVVD